Protein AF-A0A6B3LEG1-F1 (afdb_monomer_lite)

Organism: NCBI:txid2707525

Structure (mmCIF, N/CA/C/O backbone):
data_AF-A0A6B3LEG1-F1
#
_entry.id   AF-A0A6B3LEG1-F1
#
loop_
_atom_site.group_PDB
_atom_site.id
_atom_site.type_symbol
_atom_site.label_atom_id
_atom_site.label_alt_id
_atom_site.label_comp_id
_atom_site.label_asym_id
_atom_site.label_entity_id
_atom_site.label_seq_id
_atom_site.pdbx_PDB_ins_code
_atom_site.Cartn_x
_atom_site.Cartn_y
_atom_site.Cartn_z
_atom_site.occupancy
_atom_site.B_iso_or_equiv
_atom_site.auth_seq_id
_atom_site.auth_comp_id
_atom_site.auth_asym_id
_atom_site.auth_atom_id
_atom_site.pdbx_PDB_model_num
ATOM 1 N N . MET A 1 1 ? -17.564 -0.603 23.078 1.00 24.70 1 MET A N 1
ATOM 2 C CA . MET A 1 1 ? -16.308 -1.356 23.271 1.00 24.70 1 MET A CA 1
ATOM 3 C C . MET A 1 1 ? -15.482 -1.217 21.995 1.00 24.70 1 MET A C 1
ATOM 5 O O . MET A 1 1 ? -16.037 -1.462 20.935 1.00 24.70 1 MET A O 1
ATOM 9 N N . ALA A 1 2 ? -14.265 -0.684 22.156 1.00 23.17 2 ALA A N 1
ATOM 10 C CA . ALA A 1 2 ? -13.172 -0.312 21.238 1.00 23.17 2 ALA A CA 1
ATOM 11 C C . ALA A 1 2 ? -13.372 -0.297 19.695 1.00 23.17 2 ALA A C 1
ATOM 13 O O . ALA A 1 2 ? -13.801 -1.290 19.104 1.00 23.17 2 ALA A O 1
ATOM 14 N N . PRO A 1 3 ? -12.960 0.786 18.999 1.00 33.00 3 PRO A N 1
ATOM 15 C CA . PRO A 1 3 ? -12.887 0.799 17.546 1.00 33.00 3 PRO A CA 1
ATOM 16 C C . PRO A 1 3 ? -11.725 -0.098 17.107 1.00 33.00 3 PRO A C 1
ATOM 18 O O . PRO A 1 3 ? -10.575 0.294 17.226 1.00 33.00 3 PRO A O 1
ATOM 21 N N . LEU A 1 4 ? -12.012 -1.283 16.564 1.00 35.84 4 LEU A N 1
ATOM 22 C CA . LEU A 1 4 ? -10.986 -2.121 15.939 1.00 35.84 4 LEU A CA 1
ATOM 23 C C . LEU A 1 4 ? -10.338 -1.360 14.774 1.00 35.84 4 LEU A C 1
ATOM 25 O O . LEU A 1 4 ? -10.917 -1.251 13.687 1.00 35.84 4 LEU A O 1
ATOM 29 N N . THR A 1 5 ? -9.151 -0.806 15.006 1.00 48.00 5 THR A N 1
ATOM 30 C CA . THR A 1 5 ? -8.034 -0.971 14.078 1.00 48.00 5 THR A CA 1
ATOM 31 C C . THR A 1 5 ? -7.949 -2.458 13.739 1.00 48.00 5 THR A C 1
ATOM 33 O O . THR A 1 5 ? -8.239 -3.304 14.582 1.00 48.00 5 THR A O 1
ATOM 36 N N . ALA A 1 6 ? -7.757 -2.792 12.465 1.00 55.59 6 ALA A N 1
ATOM 37 C CA . ALA A 1 6 ? -7.879 -4.170 12.000 1.00 55.59 6 ALA A CA 1
ATOM 38 C C . ALA A 1 6 ? -6.916 -5.056 12.807 1.00 55.59 6 ALA A C 1
ATOM 40 O O 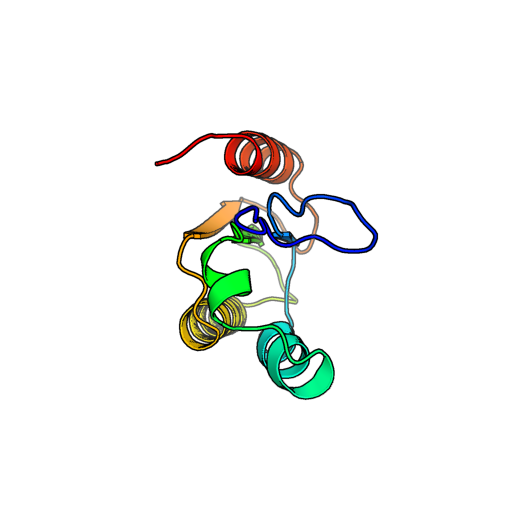. ALA A 1 6 ? -5.712 -4.900 12.648 1.00 55.59 6 ALA A O 1
ATOM 41 N N . SER A 1 7 ? -7.410 -5.907 13.711 1.00 54.69 7 SER A N 1
ATOM 42 C CA . SER A 1 7 ? -6.547 -6.820 14.457 1.00 54.69 7 SER A CA 1
ATOM 43 C C . SER A 1 7 ? -6.560 -8.202 13.814 1.00 54.69 7 SER A C 1
ATOM 45 O O . SER A 1 7 ? -7.616 -8.703 13.426 1.00 54.69 7 SER A O 1
ATOM 47 N N . ILE A 1 8 ? -5.378 -8.795 13.667 1.00 57.16 8 ILE A N 1
ATOM 48 C CA . ILE A 1 8 ? -5.179 -10.195 13.275 1.00 57.16 8 ILE A CA 1
ATOM 49 C C . ILE A 1 8 ? -4.409 -10.833 14.431 1.00 57.16 8 ILE A C 1
ATOM 51 O O . ILE A 1 8 ? -3.344 -10.328 14.778 1.00 57.16 8 ILE A O 1
ATOM 55 N N . ASP A 1 9 ? -4.954 -11.881 15.056 1.00 58.47 9 ASP A N 1
ATOM 56 C CA . ASP A 1 9 ? -4.351 -12.569 16.213 1.00 58.47 9 ASP A CA 1
ATOM 57 C C . ASP A 1 9 ? -3.841 -11.602 17.304 1.00 58.47 9 ASP A C 1
ATOM 59 O O . ASP A 1 9 ? -2.674 -11.630 17.694 1.00 58.47 9 ASP A O 1
ATOM 63 N N . ASP A 1 10 ? -4.706 -10.675 17.737 1.00 60.31 10 ASP A N 1
ATOM 64 C CA . ASP A 1 10 ? -4.425 -9.621 18.733 1.00 60.31 10 ASP A CA 1
ATOM 65 C C . ASP A 1 10 ? -3.343 -8.594 18.347 1.00 60.31 10 ASP A C 1
ATOM 67 O O . ASP A 1 10 ? -2.951 -7.751 19.156 1.00 60.31 10 ASP A O 1
ATOM 71 N N . ARG A 1 11 ? -2.889 -8.591 17.089 1.00 59.19 11 ARG A N 1
ATOM 72 C CA . ARG A 1 11 ? -1.941 -7.601 16.562 1.00 59.19 11 ARG A CA 1
ATOM 73 C C . ARG A 1 11 ? -2.656 -6.551 15.749 1.00 59.19 11 ARG A C 1
ATOM 75 O O . ARG A 1 11 ? -3.422 -6.867 14.847 1.00 59.19 11 ARG A O 1
ATOM 82 N N . GLU A 1 12 ? -2.349 -5.296 16.024 1.00 71.56 12 GLU A N 1
ATOM 83 C CA . GLU A 1 12 ? -2.898 -4.168 15.292 1.00 71.56 12 GLU A CA 1
ATOM 84 C C . GLU A 1 12 ? -2.230 -4.001 13.921 1.00 71.56 12 GLU A C 1
ATOM 86 O O . GLU A 1 12 ? -1.031 -3.736 13.815 1.00 71.56 12 GLU A O 1
ATOM 91 N N . VAL A 1 13 ? -3.016 -4.112 12.853 1.00 74.25 13 VAL A N 1
ATOM 92 C CA . VAL A 1 13 ? -2.548 -3.869 11.489 1.00 74.25 13 VAL A CA 1
ATOM 93 C C . VAL A 1 13 ? -2.540 -2.367 11.221 1.00 74.25 13 VAL A C 1
ATOM 95 O O . VAL A 1 13 ? -3.587 -1.725 11.127 1.00 74.25 13 VAL A O 1
ATOM 98 N N . ARG A 1 14 ? -1.333 -1.812 11.069 1.00 80.25 14 ARG A N 1
ATOM 99 C CA . ARG A 1 14 ? -1.099 -0.385 10.787 1.00 80.25 14 ARG A CA 1
ATOM 100 C C . ARG A 1 14 ? -1.067 -0.049 9.293 1.00 80.25 14 ARG A C 1
ATOM 102 O O . ARG A 1 14 ? -1.334 1.086 8.910 1.00 80.25 14 ARG A O 1
ATOM 109 N N . GLY A 1 15 ? -0.806 -1.037 8.442 1.00 83.75 15 GLY A N 1
ATOM 110 C CA . GLY A 1 15 ? -0.813 -0.867 6.995 1.00 83.75 15 GLY A CA 1
ATOM 111 C C . GLY A 1 15 ? -0.360 -2.114 6.244 1.00 83.75 15 GLY A C 1
ATOM 112 O O . GLY A 1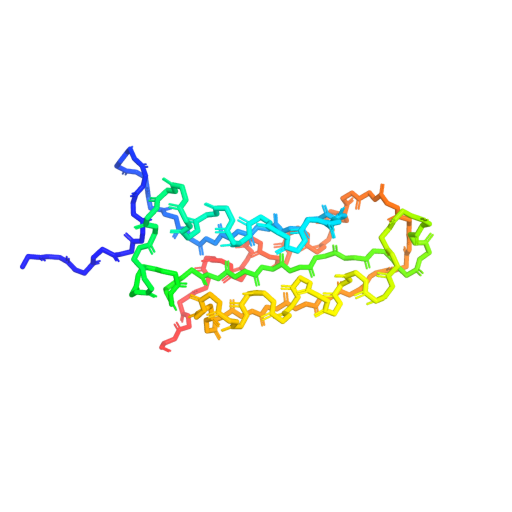 15 ? 0.041 -3.105 6.853 1.00 83.75 15 GLY A O 1
ATOM 113 N N . ALA A 1 16 ? -0.434 -2.049 4.918 1.00 85.69 16 ALA A N 1
ATOM 114 C CA . ALA A 1 16 ? 0.035 -3.070 3.992 1.00 85.69 16 ALA A CA 1
ATOM 115 C C . ALA A 1 16 ? 0.965 -2.435 2.951 1.00 85.69 16 ALA A C 1
ATOM 117 O O . ALA A 1 16 ? 0.607 -1.443 2.315 1.00 85.69 16 ALA A O 1
ATOM 118 N N . PHE A 1 17 ? 2.154 -3.008 2.772 1.00 86.50 17 PHE A N 1
ATOM 119 C CA . PHE A 1 17 ? 3.112 -2.601 1.745 1.00 86.50 17 PHE A CA 1
ATOM 120 C C . PHE A 1 17 ? 3.114 -3.627 0.614 1.00 86.50 17 PHE A C 1
ATOM 122 O O . PHE A 1 17 ? 3.379 -4.804 0.847 1.00 86.50 17 PHE A O 1
ATOM 129 N N . LEU A 1 18 ? 2.834 -3.176 -0.604 1.00 85.00 18 LEU A N 1
ATOM 130 C CA . LEU A 1 18 ? 2.800 -3.990 -1.812 1.00 85.00 18 LEU A CA 1
ATOM 131 C C . LEU A 1 18 ? 3.990 -3.604 -2.699 1.00 85.00 18 LEU A C 1
ATOM 133 O O . LEU A 1 18 ? 3.935 -2.608 -3.418 1.00 85.00 18 LEU A O 1
ATOM 137 N N . GLY A 1 19 ? 5.077 -4.373 -2.633 1.00 77.56 19 GLY A N 1
ATOM 138 C CA . GLY A 1 19 ? 6.253 -4.199 -3.493 1.00 77.56 19 GLY A CA 1
ATOM 139 C C . GLY A 1 19 ? 6.232 -5.182 -4.656 1.00 77.56 19 GLY A C 1
ATOM 140 O O . GLY A 1 19 ? 5.991 -6.365 -4.436 1.00 77.56 19 GLY A O 1
ATOM 141 N N . GLY A 1 20 ? 6.464 -4.706 -5.884 1.00 62.25 20 GLY A N 1
ATOM 142 C CA . GLY A 1 20 ? 6.486 -5.583 -7.064 1.00 62.25 20 GLY A CA 1
ATOM 143 C C . GLY A 1 20 ? 5.161 -6.321 -7.294 1.00 62.25 20 GLY A C 1
ATOM 144 O O . GLY A 1 20 ? 5.144 -7.428 -7.812 1.00 62.25 20 GLY A O 1
ATOM 145 N N . CYS A 1 21 ? 4.037 -5.746 -6.866 1.00 63.28 21 CYS A N 1
ATOM 146 C CA . CYS A 1 21 ? 2.761 -6.452 -6.864 1.00 63.28 21 CYS A CA 1
ATOM 147 C C . CYS A 1 21 ? 2.163 -6.538 -8.280 1.00 63.28 21 CYS A C 1
ATOM 149 O O . CYS A 1 21 ? 1.825 -5.524 -8.891 1.00 63.28 21 CYS A O 1
ATOM 151 N N . ASN A 1 22 ? 2.034 -7.761 -8.791 1.00 58.38 22 ASN A N 1
ATOM 152 C CA . ASN A 1 22 ? 1.330 -8.138 -10.024 1.00 58.38 22 ASN A CA 1
ATOM 153 C C . ASN A 1 22 ? -0.148 -8.507 -9.781 1.00 58.38 22 ASN A C 1
ATOM 155 O O . ASN A 1 22 ? -0.937 -8.552 -10.725 1.00 58.38 22 ASN A O 1
ATOM 159 N N . GLU A 1 23 ? -0.527 -8.770 -8.532 1.00 53.97 23 GLU A N 1
ATOM 160 C CA . GLU A 1 23 ? -1.814 -9.355 -8.157 1.00 53.97 23 GLU A CA 1
ATOM 161 C C . GLU A 1 23 ? -2.849 -8.271 -7.827 1.00 53.97 23 GLU A C 1
ATOM 163 O O . GLU A 1 23 ? -3.144 -7.980 -6.669 1.00 53.97 23 GLU A O 1
ATOM 168 N N . GLY A 1 24 ? -3.449 -7.679 -8.866 1.00 55.31 24 GLY A N 1
ATOM 169 C CA . GLY A 1 24 ? -4.685 -6.896 -8.704 1.00 55.31 24 GLY A CA 1
ATOM 170 C C . GLY A 1 24 ? -5.811 -7.713 -8.054 1.00 55.31 24 GLY A C 1
ATOM 171 O O . GLY A 1 24 ? -6.607 -7.168 -7.290 1.00 55.31 24 GLY A O 1
ATOM 172 N N . ASP A 1 25 ? -5.796 -9.028 -8.279 1.00 57.97 25 ASP A N 1
ATOM 173 C CA . ASP A 1 25 ? -6.783 -9.988 -7.783 1.00 57.97 25 ASP A CA 1
ATOM 174 C C . ASP A 1 25 ? -6.657 -10.248 -6.274 1.00 57.97 25 ASP A C 1
ATOM 176 O O . ASP A 1 25 ? -7.616 -10.703 -5.656 1.00 57.97 25 ASP A O 1
ATOM 180 N N . PHE A 1 26 ? -5.517 -9.917 -5.644 1.00 65.56 26 PHE A N 1
ATOM 181 C CA . PHE A 1 26 ? -5.311 -10.094 -4.198 1.00 65.56 26 PHE A CA 1
ATOM 182 C C . PHE A 1 26 ? -6.453 -9.478 -3.380 1.00 65.56 26 PHE A C 1
ATOM 184 O O . PHE A 1 26 ? -6.899 -10.050 -2.389 1.00 65.56 26 PHE A O 1
ATOM 191 N N . TRP A 1 27 ? -6.971 -8.327 -3.813 1.00 64.88 27 TRP A N 1
ATOM 192 C CA . TRP A 1 27 ? -8.068 -7.644 -3.130 1.00 64.88 27 TRP A CA 1
ATOM 193 C C . TRP A 1 27 ? -9.427 -8.297 -3.360 1.00 64.88 27 TRP A C 1
ATOM 195 O O . TRP A 1 27 ? -10.267 -8.280 -2.460 1.00 64.88 27 TRP A O 1
ATOM 205 N N . GLU A 1 28 ? -9.641 -8.887 -4.533 1.00 61.47 28 GLU A N 1
ATOM 206 C CA . GLU A 1 28 ? -10.838 -9.678 -4.807 1.00 61.47 28 GLU A CA 1
ATOM 207 C C . GLU A 1 28 ? -10.833 -10.950 -3.951 1.00 61.47 28 GLU A C 1
ATOM 209 O O . GLU A 1 28 ? -11.818 -11.204 -3.258 1.00 61.47 28 GLU A O 1
ATOM 214 N N . TYR A 1 29 ? -9.698 -11.655 -3.866 1.00 58.56 29 TYR A N 1
ATOM 215 C CA . TYR A 1 29 ? -9.508 -12.799 -2.965 1.00 58.56 29 TYR A CA 1
ATOM 216 C C . TYR A 1 29 ? -9.652 -12.410 -1.482 1.00 58.56 29 TYR A C 1
ATOM 218 O O . TYR A 1 29 ? -10.375 -13.064 -0.730 1.00 58.56 29 TYR A O 1
ATOM 226 N N . ALA A 1 30 ? -9.045 -11.301 -1.044 1.00 60.53 30 ALA A N 1
ATOM 227 C CA . ALA A 1 30 ? -9.167 -10.795 0.329 1.00 60.53 30 ALA A CA 1
ATOM 228 C C . ALA A 1 30 ? -10.626 -10.503 0.730 1.00 60.53 30 ALA A C 1
ATOM 230 O O . ALA A 1 30 ? -11.023 -10.685 1.885 1.00 60.53 30 ALA A O 1
AT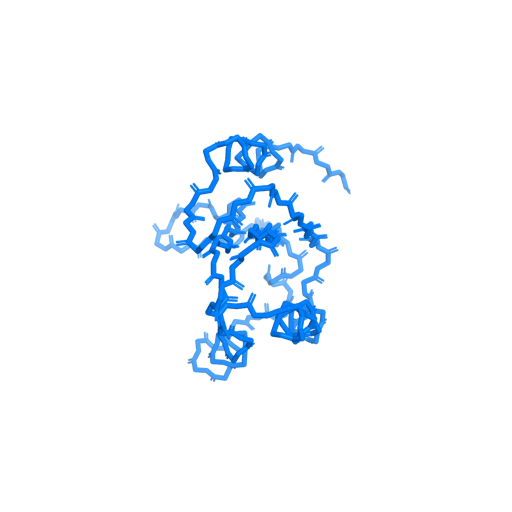OM 231 N N . MET A 1 31 ? -11.444 -10.051 -0.219 1.00 62.25 31 MET A N 1
ATOM 232 C CA . MET A 1 31 ? -12.856 -9.758 0.014 1.00 62.25 31 MET A CA 1
ATOM 233 C C . MET A 1 31 ? -13.737 -11.007 -0.077 1.00 62.25 31 MET A C 1
ATOM 235 O O . MET A 1 31 ? -14.622 -11.178 0.764 1.00 62.25 31 MET A O 1
ATOM 239 N N . ALA A 1 32 ? -13.509 -11.860 -1.077 1.00 62.56 32 ALA A N 1
ATOM 240 C CA . ALA A 1 32 ? -14.325 -13.039 -1.350 1.00 62.56 32 ALA A CA 1
ATOM 241 C C . ALA A 1 32 ? -14.061 -14.173 -0.349 1.00 62.56 32 ALA A C 1
ATOM 243 O O . ALA A 1 32 ? -15.006 -14.692 0.252 1.00 62.56 32 ALA A O 1
ATOM 244 N N . ASP A 1 33 ? -12.790 -14.492 -0.106 1.00 58.28 33 ASP A N 1
ATOM 245 C CA . ASP A 1 33 ? -12.403 -15.687 0.647 1.00 58.28 33 ASP A CA 1
ATOM 246 C C . ASP A 1 33 ? -12.230 -15.387 2.134 1.00 58.28 33 ASP A C 1
ATOM 248 O O . ASP A 1 33 ? -12.719 -16.124 2.991 1.00 58.28 33 ASP A O 1
ATOM 252 N N . PHE A 1 34 ? -11.613 -14.248 2.461 1.00 56.34 34 PHE A N 1
ATOM 253 C CA . PHE A 1 34 ? -11.369 -13.852 3.852 1.00 56.34 34 PHE A CA 1
ATOM 254 C C . PHE A 1 34 ? -12.498 -13.005 4.454 1.00 56.34 34 PHE A C 1
ATOM 256 O O . PHE A 1 34 ? -12.456 -12.672 5.641 1.00 56.34 34 PHE A O 1
ATOM 263 N N . ARG A 1 35 ? -13.527 -12.661 3.660 1.00 63.06 35 ARG A N 1
ATOM 264 C CA . ARG A 1 35 ? -14.698 -11.861 4.074 1.00 63.06 35 ARG A CA 1
ATOM 265 C C . ARG A 1 35 ? -14.313 -10.596 4.842 1.00 63.06 35 ARG A C 1
ATOM 267 O O . ARG A 1 35 ? -14.990 -10.204 5.803 1.00 63.06 35 ARG A O 1
ATOM 274 N N . ALA A 1 36 ? -13.221 -9.950 4.433 1.00 66.81 36 ALA A N 1
ATOM 275 C CA . ALA A 1 36 ? -12.766 -8.728 5.069 1.00 66.81 36 ALA A CA 1
ATOM 276 C C . ALA A 1 36 ? -13.896 -7.684 5.043 1.00 66.81 36 ALA A C 1
ATOM 278 O O . ALA A 1 36 ? -14.449 -7.337 3.998 1.00 66.81 36 ALA A O 1
ATOM 279 N N . LYS A 1 37 ? -14.284 -7.167 6.215 1.00 70.25 37 LYS A N 1
ATOM 280 C CA . LYS A 1 37 ? -15.326 -6.138 6.274 1.00 70.25 37 LYS A CA 1
ATOM 281 C C . LYS A 1 37 ? -14.787 -4.867 5.622 1.00 70.25 37 LYS A C 1
ATOM 283 O O . LYS A 1 37 ? -13.749 -4.350 6.027 1.00 70.25 37 LYS A O 1
ATOM 288 N N . LYS A 1 38 ? -15.555 -4.271 4.707 1.00 70.50 38 LYS A N 1
ATOM 289 C CA . LYS A 1 38 ? -15.224 -2.977 4.077 1.00 70.50 38 LYS A CA 1
ATOM 290 C C . LYS A 1 38 ? -14.887 -1.880 5.100 1.00 70.50 38 LYS A C 1
ATOM 292 O O . LYS A 1 38 ? -14.046 -1.027 4.845 1.00 70.50 38 LYS A O 1
ATOM 297 N N . ALA A 1 39 ? -15.521 -1.904 6.276 1.00 75.12 39 ALA A N 1
ATOM 298 C CA . ALA A 1 39 ? -15.223 -0.990 7.383 1.00 75.12 39 ALA A CA 1
ATOM 299 C C . ALA A 1 39 ? -13.804 -1.163 7.958 1.00 75.12 39 ALA A C 1
ATOM 301 O O . ALA A 1 39 ? -13.194 -0.176 8.358 1.00 75.12 39 ALA A O 1
ATOM 302 N N . THR A 1 40 ? -13.288 -2.392 7.975 1.00 73.31 40 THR A N 1
ATOM 303 C CA . THR A 1 40 ? -11.923 -2.728 8.391 1.00 73.31 40 THR A CA 1
ATOM 304 C C . THR A 1 40 ? -10.920 -2.215 7.364 1.00 73.31 40 THR A C 1
ATOM 306 O O . THR A 1 40 ? -10.008 -1.477 7.718 1.00 73.31 40 THR A O 1
ATOM 309 N N . LEU A 1 41 ? -11.148 -2.505 6.079 1.00 75.31 41 LEU A N 1
ATOM 310 C CA . LEU A 1 41 ? -10.264 -2.079 4.988 1.00 75.31 41 LEU A CA 1
ATOM 311 C C . LEU A 1 41 ? -10.127 -0.555 4.878 1.00 75.31 41 LEU A C 1
ATOM 313 O O . LEU A 1 41 ? -9.042 -0.046 4.623 1.00 75.31 41 LEU A O 1
ATOM 317 N N . ARG A 1 42 ? -11.193 0.202 5.162 1.00 80.31 42 ARG A N 1
ATOM 318 C CA . ARG A 1 42 ? -11.152 1.678 5.191 1.00 80.31 42 ARG A CA 1
ATOM 319 C C . ARG A 1 42 ? -10.122 2.256 6.167 1.00 80.31 42 ARG A C 1
ATOM 321 O O . ARG A 1 42 ? -9.727 3.405 5.987 1.00 80.31 42 ARG A O 1
ATOM 328 N N . LYS A 1 43 ? -9.742 1.501 7.20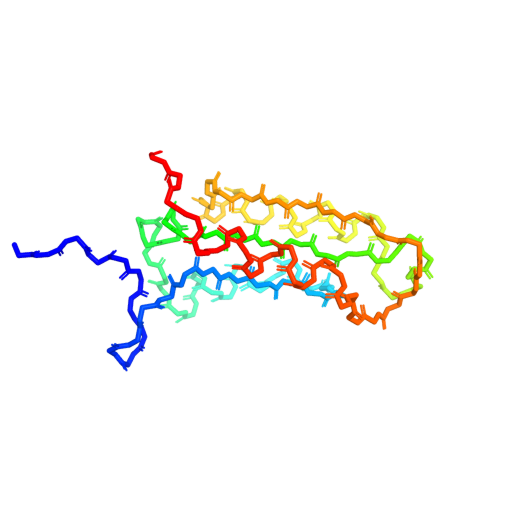1 1.00 78.38 43 LYS A N 1
ATOM 329 C CA . LYS A 1 43 ? -8.789 1.930 8.235 1.00 78.38 43 LYS A CA 1
ATOM 330 C C . LYS A 1 43 ? -7.345 1.558 7.909 1.00 78.38 43 LYS A C 1
ATOM 332 O O . LYS A 1 43 ? -6.445 2.045 8.578 1.00 78.38 43 LYS A O 1
ATOM 337 N N . ILE A 1 44 ? -7.127 0.696 6.919 1.00 82.44 44 ILE A N 1
ATOM 338 C CA . ILE A 1 44 ? -5.796 0.210 6.567 1.00 82.44 44 ILE A CA 1
ATOM 339 C C . ILE A 1 44 ? -5.169 1.180 5.566 1.00 82.44 44 ILE A C 1
ATOM 341 O O . ILE A 1 44 ? -5.779 1.537 4.556 1.00 82.44 44 ILE A O 1
ATOM 345 N N . LYS A 1 45 ? -3.935 1.586 5.860 1.00 88.88 45 LYS A N 1
ATOM 346 C CA . LYS A 1 45 ? -3.050 2.294 4.937 1.00 88.88 45 LYS A CA 1
ATOM 347 C C . LYS A 1 45 ? -2.429 1.294 3.969 1.00 88.88 45 LYS A C 1
ATOM 349 O O . LYS A 1 45 ? -1.853 0.303 4.403 1.00 88.88 45 LYS A O 1
ATOM 354 N N . VAL A 1 46 ? -2.535 1.533 2.669 1.00 88.25 46 VAL A N 1
ATOM 355 C CA . VAL A 1 46 ? -1.935 0.688 1.631 1.00 88.25 46 VAL A CA 1
ATOM 356 C C . VAL A 1 46 ? -0.899 1.501 0.880 1.00 88.25 46 VAL A C 1
ATOM 358 O O . VAL A 1 46 ? -1.212 2.564 0.347 1.00 88.25 46 VAL A O 1
ATOM 361 N N . PHE A 1 47 ? 0.331 1.002 0.843 1.00 90.00 47 PHE A N 1
ATOM 362 C CA . PHE A 1 47 ? 1.417 1.584 0.069 1.00 90.00 47 PHE A CA 1
ATOM 363 C C . PHE A 1 47 ? 1.759 0.652 -1.092 1.00 90.00 47 PHE A C 1
ATOM 365 O O . PHE A 1 47 ? 2.069 -0.514 -0.866 1.00 90.00 47 PHE A O 1
ATOM 372 N N . VAL A 1 48 ? 1.725 1.155 -2.321 1.00 88.50 48 VAL A N 1
ATOM 373 C CA . VAL A 1 48 ? 2.114 0.429 -3.534 1.00 88.50 48 VAL A CA 1
ATOM 374 C C . VAL A 1 48 ? 3.454 0.975 -4.008 1.00 88.50 48 VAL A C 1
ATOM 376 O O . VAL A 1 48 ? 3.578 2.164 -4.279 1.00 88.50 48 VAL A O 1
ATOM 379 N N . SER A 1 49 ? 4.460 0.109 -4.087 1.00 88.56 49 SER A N 1
ATOM 380 C CA . SER A 1 49 ? 5.825 0.434 -4.501 1.00 88.56 49 SER A CA 1
ATOM 381 C C . SER A 1 49 ? 6.164 -0.294 -5.796 1.00 88.56 49 SER A C 1
ATOM 383 O O . SER A 1 49 ? 5.876 -1.485 -5.958 1.00 88.56 49 SER A O 1
ATOM 385 N N . SER A 1 50 ? 6.739 0.430 -6.756 1.00 87.94 50 SER A N 1
ATOM 386 C CA . SER A 1 50 ? 6.838 -0.054 -8.132 1.00 87.94 50 SER A CA 1
ATOM 387 C C . SER A 1 50 ? 8.042 0.496 -8.908 1.00 87.94 50 SER A C 1
ATOM 389 O O . SER A 1 50 ? 8.166 1.699 -9.117 1.00 87.94 50 SER A O 1
ATOM 391 N N . GLY A 1 51 ? 8.917 -0.375 -9.411 1.00 89.06 51 GLY A N 1
ATOM 392 C CA . GLY A 1 51 ? 10.093 0.044 -10.184 1.00 89.06 51 GLY A CA 1
ATOM 393 C C . GLY A 1 51 ? 9.740 0.492 -11.606 1.00 89.06 51 GLY A C 1
ATOM 394 O O . GLY A 1 51 ? 9.064 -0.228 -12.329 1.00 89.06 51 GLY A O 1
ATOM 395 N N . THR A 1 52 ? 10.172 1.655 -12.081 1.00 88.31 52 THR A N 1
ATOM 396 C CA . THR A 1 52 ? 9.874 2.136 -13.451 1.00 88.31 52 THR A CA 1
ATOM 397 C C . THR A 1 52 ? 10.376 1.206 -14.562 1.00 88.31 52 THR A C 1
ATOM 399 O O . THR A 1 52 ? 9.775 1.167 -15.631 1.00 88.31 52 THR A O 1
ATOM 402 N N . ASN A 1 53 ? 11.411 0.409 -14.287 1.00 88.12 53 ASN A N 1
ATOM 403 C CA . ASN A 1 53 ? 12.032 -0.542 -15.212 1.00 88.12 53 ASN A CA 1
ATOM 404 C C . ASN A 1 53 ? 11.625 -2.001 -14.928 1.00 88.12 53 ASN A C 1
ATOM 406 O O . ASN A 1 53 ? 12.293 -2.941 -15.367 1.00 88.12 53 ASN A O 1
ATOM 410 N N . ASP A 1 54 ? 10.558 -2.209 -14.154 1.00 83.12 54 ASP A N 1
ATOM 411 C CA . ASP A 1 54 ? 10.008 -3.533 -13.878 1.00 83.12 54 ASP A CA 1
ATOM 412 C C . ASP A 1 54 ? 9.437 -4.159 -15.164 1.00 83.12 54 ASP A C 1
ATOM 414 O O . ASP A 1 54 ? 8.516 -3.631 -15.789 1.00 83.12 54 ASP A O 1
ATOM 418 N N . LYS A 1 55 ? 10.006 -5.301 -15.561 1.00 81.81 55 LYS A N 1
ATOM 419 C CA . LYS A 1 55 ? 9.588 -6.060 -16.749 1.00 81.81 55 LYS A CA 1
ATOM 420 C C . LYS A 1 55 ? 8.480 -7.078 -16.457 1.00 81.81 55 LYS A C 1
ATOM 422 O O . LYS A 1 55 ? 7.935 -7.647 -17.397 1.00 81.81 55 LYS A O 1
ATOM 427 N N . LEU A 1 56 ? 8.172 -7.320 -15.184 1.00 77.06 56 LEU A N 1
ATOM 428 C CA . LEU A 1 56 ? 7.147 -8.255 -14.720 1.00 77.06 56 LEU A CA 1
ATOM 429 C C . LEU A 1 56 ? 5.839 -7.522 -14.404 1.00 77.06 56 LEU A C 1
ATOM 431 O O . LEU A 1 56 ? 4.766 -7.980 -14.792 1.00 77.06 56 LEU A O 1
ATOM 435 N N . VAL A 1 57 ? 5.921 -6.352 -13.767 1.00 73.69 57 VAL A N 1
ATOM 436 C CA . VAL A 1 57 ? 4.760 -5.521 -13.419 1.00 73.69 57 VAL A CA 1
ATOM 437 C C . VAL A 1 57 ? 4.760 -4.247 -14.246 1.00 73.69 57 VAL A C 1
ATOM 439 O O . VAL A 1 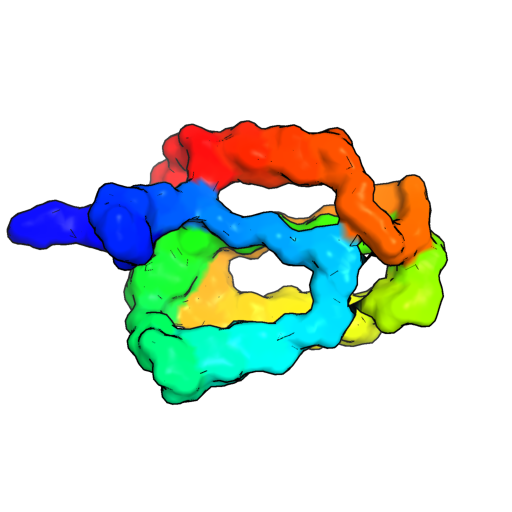57 ? 5.351 -3.230 -13.870 1.00 73.69 57 VAL A O 1
ATOM 442 N N . SER A 1 58 ? 4.048 -4.291 -15.372 1.00 76.31 58 SER A N 1
ATOM 443 C CA . SER A 1 58 ? 3.853 -3.120 -16.227 1.00 76.31 58 SER A CA 1
ATOM 444 C C . SER A 1 58 ? 3.001 -2.042 -15.542 1.00 76.31 58 SER A C 1
ATOM 446 O O . SER A 1 58 ? 2.253 -2.303 -14.596 1.00 76.31 58 SER A O 1
ATOM 448 N N . ALA A 1 59 ? 3.049 -0.818 -16.074 1.00 77.69 59 ALA A N 1
ATOM 449 C CA . ALA A 1 59 ? 2.205 0.284 -15.608 1.00 77.69 59 ALA A CA 1
ATOM 450 C C . ALA A 1 59 ? 0.699 -0.053 -15.643 1.00 77.69 59 ALA A C 1
ATOM 452 O O . ALA A 1 59 ? -0.052 0.373 -14.767 1.00 77.69 59 ALA A O 1
ATOM 453 N N . ALA A 1 60 ? 0.257 -0.870 -16.607 1.00 79.62 60 ALA A N 1
ATOM 454 C CA . ALA A 1 60 ? -1.136 -1.301 -16.703 1.00 79.62 60 ALA A CA 1
ATOM 455 C C . ALA A 1 60 ? -1.551 -2.208 -15.531 1.00 79.62 60 ALA A C 1
ATOM 457 O O . ALA A 1 60 ? -2.666 -2.082 -15.026 1.00 79.62 60 ALA A O 1
ATOM 458 N N . TYR A 1 61 ? -0.661 -3.088 -15.061 1.00 77.94 61 TYR A N 1
ATOM 459 C CA . TYR A 1 61 ? -0.929 -3.912 -13.878 1.00 77.94 61 TYR A CA 1
ATOM 460 C C . TYR A 1 61 ? -1.006 -3.069 -12.602 1.00 77.94 61 TYR A C 1
ATOM 462 O O . TYR A 1 61 ? -1.903 -3.283 -11.791 1.00 77.94 61 TYR A O 1
ATOM 470 N N . ARG A 1 62 ? -0.161 -2.041 -12.4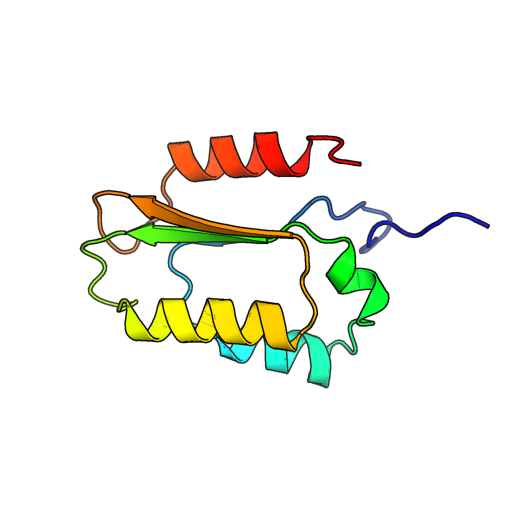64 1.00 76.75 62 ARG A N 1
ATOM 471 C CA . ARG A 1 62 ? -0.236 -1.099 -11.328 1.00 76.75 62 ARG A CA 1
ATOM 472 C C . ARG A 1 62 ? -1.575 -0.388 -11.270 1.00 76.75 62 ARG A C 1
ATOM 474 O O . ARG A 1 62 ? -2.210 -0.359 -10.222 1.00 76.75 62 ARG A O 1
ATOM 481 N N . ALA A 1 63 ? -2.040 0.111 -12.415 1.00 82.62 63 ALA A N 1
ATOM 482 C CA . ALA A 1 63 ? -3.343 0.757 -12.509 1.00 82.62 63 ALA A CA 1
ATOM 483 C C . ALA A 1 63 ? -4.487 -0.188 -12.095 1.00 82.62 63 ALA A C 1
ATOM 485 O O . ALA A 1 63 ? -5.428 0.245 -11.431 1.00 82.62 63 ALA A O 1
ATOM 486 N N . LYS A 1 64 ? -4.391 -1.486 -12.428 1.00 83.50 64 LYS A N 1
ATOM 487 C CA . LYS A 1 64 ? -5.355 -2.498 -11.968 1.00 83.50 64 LYS A CA 1
ATOM 488 C C . LYS A 1 64 ? -5.319 -2.686 -10.452 1.00 83.50 64 LYS A C 1
ATOM 490 O O . LYS A 1 64 ? -6.379 -2.684 -9.837 1.00 83.50 64 LYS A O 1
ATOM 495 N N . VAL A 1 65 ? -4.135 -2.791 -9.845 1.00 80.62 65 VAL A N 1
ATOM 496 C CA . VAL A 1 65 ? -3.988 -2.901 -8.381 1.00 80.62 65 VAL A CA 1
ATOM 497 C C . VAL A 1 65 ? -4.582 -1.675 -7.684 1.00 80.62 65 VAL A C 1
ATOM 499 O O . VAL A 1 65 ? -5.359 -1.813 -6.742 1.00 80.62 65 VAL A O 1
ATOM 502 N N . GLU A 1 66 ? -4.296 -0.467 -8.173 1.00 83.56 66 GLU A N 1
ATOM 503 C CA . GLU A 1 66 ? -4.875 0.760 -7.618 1.00 83.56 66 GLU A CA 1
ATOM 504 C C . GLU A 1 66 ? -6.403 0.802 -7.743 1.00 83.56 66 GLU A C 1
ATOM 506 O O . GLU A 1 66 ? -7.096 1.218 -6.808 1.00 83.56 66 GLU A O 1
ATOM 511 N N . ALA A 1 67 ? -6.943 0.371 -8.886 1.00 85.75 67 ALA A N 1
ATOM 512 C CA . ALA A 1 67 ? -8.383 0.273 -9.097 1.00 85.75 67 ALA A CA 1
ATOM 513 C C . ALA A 1 67 ? -9.021 -0.751 -8.145 1.00 85.75 67 ALA A C 1
ATOM 515 O O . ALA A 1 67 ? -10.050 -0.453 -7.537 1.00 85.75 67 ALA A O 1
ATOM 516 N N . ALA A 1 68 ? -8.382 -1.907 -7.951 1.00 82.44 68 ALA A N 1
ATOM 517 C CA . ALA A 1 68 ? -8.833 -2.950 -7.036 1.00 82.44 68 ALA A CA 1
ATOM 518 C C . ALA A 1 68 ? -8.827 -2.473 -5.572 1.00 82.44 68 ALA A C 1
ATOM 520 O O . ALA A 1 68 ? -9.835 -2.620 -4.879 1.00 82.44 68 ALA A O 1
ATOM 521 N N . CYS A 1 69 ? -7.765 -1.787 -5.123 1.00 81.88 69 CYS A N 1
ATOM 522 C CA . CYS A 1 69 ? -7.712 -1.137 -3.806 1.00 81.88 69 CYS A CA 1
ATOM 523 C C . CYS A 1 69 ? -8.915 -0.201 -3.593 1.00 81.88 69 CYS A C 1
ATOM 525 O O . CYS A 1 69 ? -9.601 -0.253 -2.565 1.00 81.88 69 CYS A O 1
ATOM 527 N N . LYS A 1 70 ? -9.200 0.656 -4.582 1.00 84.38 70 LYS A N 1
ATOM 528 C CA . LYS A 1 70 ? -10.323 1.605 -4.528 1.00 84.38 70 LYS A CA 1
ATOM 529 C C . LYS A 1 70 ? -11.671 0.877 -4.494 1.00 84.38 70 LYS A C 1
ATOM 531 O O . LYS A 1 70 ? -12.527 1.229 -3.680 1.00 84.38 70 LYS A O 1
ATOM 536 N N . ALA A 1 71 ? -11.852 -0.158 -5.315 1.00 83.56 71 ALA A N 1
ATOM 537 C CA . ALA A 1 71 ? -13.072 -0.966 -5.361 1.00 83.56 71 ALA A CA 1
ATOM 538 C C . ALA A 1 71 ? -13.339 -1.700 -4.030 1.00 83.56 71 ALA A C 1
ATOM 540 O O . ALA A 1 71 ? -14.463 -1.667 -3.513 1.00 83.56 71 ALA A O 1
ATOM 541 N N . ALA A 1 72 ? -12.289 -2.254 -3.413 1.00 78.00 72 ALA A N 1
ATOM 542 C CA . ALA A 1 72 ? -12.328 -2.879 -2.089 1.00 78.00 72 ALA A CA 1
ATOM 543 C C . ALA A 1 72 ? -12.671 -1.884 -0.959 1.00 78.00 72 ALA A C 1
ATOM 545 O O . ALA A 1 72 ? -13.124 -2.270 0.121 1.00 78.00 72 ALA A O 1
ATOM 546 N N . GLY A 1 73 ? -12.555 -0.578 -1.217 1.00 82.81 73 GLY A N 1
ATOM 547 C CA . GLY A 1 73 ? -12.911 0.484 -0.280 1.00 82.81 73 GLY A CA 1
ATOM 548 C C . GLY A 1 73 ? -11.756 0.969 0.589 1.00 82.81 73 GLY A C 1
ATOM 549 O O . GLY A 1 73 ? -12.022 1.595 1.620 1.00 82.81 73 GLY A O 1
ATOM 550 N N . ILE A 1 74 ? -10.510 0.710 0.180 1.00 85.44 74 ILE A N 1
ATOM 551 C CA . ILE A 1 74 ? -9.321 1.333 0.765 1.00 85.44 74 ILE A CA 1
ATOM 552 C C . ILE A 1 74 ? -9.418 2.846 0.556 1.00 85.44 74 ILE A C 1
ATOM 554 O O . ILE A 1 74 ? -9.623 3.321 -0.561 1.00 85.44 74 ILE A O 1
ATOM 558 N N . ARG A 1 75 ? -9.301 3.609 1.646 1.00 87.62 75 ARG A N 1
ATOM 559 C CA . ARG A 1 75 ? -9.342 5.083 1.615 1.00 87.62 75 ARG A CA 1
ATOM 560 C C . ARG A 1 75 ? -7.962 5.718 1.662 1.00 87.62 75 ARG A C 1
ATOM 562 O O . ARG A 1 75 ? -7.788 6.819 1.160 1.00 87.62 75 ARG A O 1
ATOM 569 N N . GLN A 1 76 ? -7.008 5.023 2.265 1.00 90.25 76 GLN A N 1
ATOM 570 C CA . GLN A 1 76 ? -5.651 5.503 2.462 1.00 90.25 76 GLN A CA 1
ATOM 571 C C . GLN A 1 76 ? -4.735 4.697 1.547 1.00 90.25 76 GLN A C 1
ATOM 573 O O . GLN A 1 76 ? -4.213 3.662 1.946 1.00 90.25 76 GLN A O 1
ATOM 578 N N . LEU A 1 77 ? -4.606 5.133 0.295 1.00 90.56 77 LEU A N 1
ATOM 579 C CA . LEU A 1 77 ? -3.764 4.496 -0.716 1.00 90.56 77 LEU A CA 1
ATOM 580 C C . LEU A 1 77 ? -2.675 5.477 -1.150 1.00 90.56 77 LEU A C 1
ATOM 582 O O . LEU A 1 77 ? -2.988 6.563 -1.635 1.00 90.56 77 LEU A O 1
ATOM 586 N N . ARG A 1 78 ? -1.414 5.071 -1.021 1.00 92.31 78 ARG A N 1
ATOM 587 C CA . ARG A 1 78 ? -0.252 5.776 -1.564 1.00 92.31 78 ARG A CA 1
ATOM 588 C C . ARG A 1 78 ? 0.402 4.874 -2.602 1.00 92.31 78 ARG A C 1
ATOM 590 O O . ARG A 1 78 ? 0.664 3.715 -2.312 1.00 92.31 78 ARG A O 1
ATOM 597 N N . SER A 1 79 ? 0.612 5.379 -3.811 1.00 89.94 79 SER A N 1
ATOM 598 C CA . SER A 1 79 ? 1.226 4.627 -4.908 1.00 89.94 79 SER A CA 1
ATOM 599 C C . SER A 1 79 ? 2.426 5.406 -5.409 1.00 89.94 79 SER A C 1
ATOM 601 O O . SER A 1 79 ? 2.295 6.580 -5.754 1.00 89.94 79 SER A O 1
ATOM 603 N N . GLU A 1 80 ? 3.596 4.778 -5.393 1.00 91.31 80 GLU A N 1
ATOM 604 C CA . GLU A 1 80 ? 4.850 5.417 -5.756 1.00 91.31 80 GLU A CA 1
ATOM 605 C C . GLU A 1 80 ? 5.702 4.551 -6.669 1.00 91.31 80 GLU A C 1
ATOM 607 O O . GLU A 1 80 ? 5.712 3.318 -6.609 1.00 91.31 80 GLU A O 1
ATOM 612 N N . THR A 1 81 ? 6.495 5.242 -7.484 1.00 90.50 81 THR A N 1
ATOM 613 C CA . THR A 1 81 ? 7.475 4.621 -8.363 1.00 90.50 81 THR A CA 1
ATOM 614 C C . THR A 1 81 ? 8.893 5.007 -7.992 1.00 90.50 81 THR A C 1
ATOM 616 O O . THR A 1 81 ? 9.132 6.132 -7.563 1.00 90.50 81 THR A O 1
ATOM 619 N N . TYR A 1 82 ? 9.837 4.097 -8.202 1.00 91.25 82 TYR A N 1
ATOM 620 C CA . TYR A 1 82 ? 11.269 4.360 -8.054 1.00 91.25 82 TYR A CA 1
ATOM 621 C C . TYR A 1 82 ? 12.020 3.921 -9.307 1.00 91.25 82 TYR A C 1
ATOM 623 O O . TYR A 1 82 ? 11.544 3.069 -10.057 1.00 91.25 82 TYR A O 1
ATOM 631 N N . ASP A 1 83 ? 13.210 4.477 -9.520 1.00 91.94 83 ASP A N 1
ATOM 632 C CA . ASP A 1 83 ? 14.083 4.034 -10.602 1.00 91.94 83 ASP A CA 1
ATOM 633 C C . ASP A 1 83 ? 14.685 2.659 -10.270 1.00 91.94 83 ASP A C 1
ATOM 635 O O . ASP A 1 83 ? 15.509 2.519 -9.364 1.00 91.94 83 ASP A O 1
ATOM 639 N N . GLY A 1 84 ? 14.201 1.610 -10.940 1.00 88.62 84 GLY A N 1
ATOM 640 C CA . GLY A 1 84 ? 14.622 0.232 -10.690 1.00 88.62 84 GLY A CA 1
ATOM 641 C C . GLY A 1 84 ? 13.672 -0.823 -11.258 1.00 88.62 84 GLY A C 1
ATOM 642 O O . GLY A 1 84 ? 12.672 -0.497 -11.893 1.00 88.62 84 GLY A O 1
ATOM 643 N N . GLY A 1 85 ? 14.018 -2.099 -11.065 1.00 86.56 85 GLY A N 1
ATOM 644 C CA . GLY A 1 85 ? 13.270 -3.255 -11.582 1.00 86.56 85 GLY A CA 1
ATOM 645 C C . GLY A 1 85 ? 12.313 -3.883 -10.563 1.00 86.56 85 GLY A C 1
ATOM 646 O O . GLY A 1 85 ? 11.869 -3.218 -9.631 1.00 86.56 85 GLY A O 1
ATOM 647 N N . HIS A 1 86 ? 12.036 -5.178 -10.725 1.00 84.44 86 HIS A N 1
ATOM 648 C CA . HIS A 1 86 ? 11.150 -5.961 -9.856 1.00 84.44 86 HIS A CA 1
ATOM 649 C C . HIS A 1 86 ? 11.837 -6.359 -8.543 1.00 84.44 86 HIS A C 1
ATOM 651 O O . HIS A 1 86 ? 12.355 -7.465 -8.398 1.00 84.44 86 HIS A O 1
ATOM 657 N N . GLN A 1 87 ? 11.921 -5.428 -7.602 1.00 83.19 87 GLN A N 1
ATOM 658 C CA . GLN A 1 87 ? 12.590 -5.647 -6.324 1.00 83.19 87 GLN A CA 1
ATOM 659 C C . GLN A 1 87 ? 11.955 -4.791 -5.237 1.00 83.19 87 GLN A C 1
ATOM 661 O O . GLN A 1 87 ? 11.188 -3.875 -5.511 1.00 83.19 87 GLN A O 1
ATOM 666 N N . LEU A 1 88 ? 12.272 -5.072 -3.981 1.00 82.31 88 LEU A N 1
ATOM 667 C CA . LEU A 1 88 ? 11.845 -4.202 -2.898 1.00 82.31 88 LEU A CA 1
ATOM 668 C C . LEU A 1 88 ? 12.738 -2.954 -2.866 1.00 82.31 88 LEU A C 1
ATOM 670 O O . LEU A 1 88 ? 13.963 -3.060 -2.825 1.00 82.31 88 LEU A O 1
ATOM 674 N N . ASN A 1 89 ? 12.135 -1.765 -2.854 1.00 90.69 89 ASN A N 1
ATOM 675 C CA . ASN A 1 89 ? 12.872 -0.526 -2.630 1.00 90.69 89 ASN A CA 1
ATOM 676 C C . ASN A 1 89 ? 12.939 -0.214 -1.127 1.00 90.69 89 ASN A C 1
ATOM 678 O O . ASN A 1 89 ? 11.921 0.073 -0.498 1.00 90.69 89 ASN A O 1
ATOM 682 N N . HIS A 1 90 ? 14.142 -0.258 -0.546 1.00 90.12 90 HIS A N 1
ATOM 683 C CA . HIS A 1 90 ? 14.332 -0.042 0.894 1.00 90.12 90 HIS A CA 1
ATOM 684 C C . HIS A 1 90 ? 13.913 1.354 1.365 1.00 90.12 90 HIS A C 1
ATOM 686 O O . HIS A 1 90 ? 13.405 1.489 2.477 1.00 90.12 90 HIS A O 1
ATOM 692 N N . GLN A 1 91 ? 14.113 2.384 0.538 1.00 92.94 91 GLN A N 1
ATOM 693 C CA . GLN A 1 91 ? 13.746 3.750 0.900 1.00 92.94 91 GLN A CA 1
ATOM 694 C C . GLN A 1 91 ? 12.223 3.890 0.971 1.00 92.94 91 GLN A C 1
ATOM 696 O O . GLN A 1 91 ? 11.700 4.301 1.999 1.00 92.94 91 GLN A O 1
ATOM 701 N N . GLN A 1 92 ? 11.506 3.425 -0.051 1.00 92.38 92 GLN A N 1
ATOM 702 C CA . GLN A 1 92 ? 10.044 3.441 -0.049 1.00 92.38 92 GLN A CA 1
ATOM 703 C C . GLN A 1 92 ? 9.442 2.535 1.028 1.00 92.38 92 GLN A C 1
ATOM 705 O O . GLN A 1 92 ? 8.416 2.887 1.599 1.00 92.38 92 GLN A O 1
ATOM 710 N N . LEU A 1 93 ? 10.073 1.402 1.361 1.00 89.19 93 LEU A N 1
ATOM 711 C CA . LEU A 1 93 ? 9.648 0.601 2.513 1.00 89.19 93 LEU A CA 1
ATOM 712 C C . LEU A 1 93 ? 9.773 1.404 3.813 1.00 89.19 93 LEU A C 1
ATOM 714 O O . LEU A 1 93 ? 8.853 1.404 4.627 1.00 89.19 93 LEU A O 1
ATOM 718 N N . LYS A 1 94 ? 10.890 2.112 4.009 1.00 92.94 94 LYS A N 1
ATOM 719 C CA . LYS A 1 94 ? 11.087 2.975 5.178 1.00 92.94 94 LYS A CA 1
ATOM 720 C C . LYS A 1 94 ? 10.038 4.090 5.229 1.00 92.94 94 LYS A C 1
ATOM 722 O O . LYS A 1 94 ? 9.448 4.312 6.284 1.00 92.94 94 LYS A O 1
ATOM 727 N N . ASP A 1 95 ? 9.767 4.734 4.099 1.00 92.75 95 ASP A N 1
ATOM 728 C CA . ASP A 1 95 ? 8.768 5.801 3.991 1.00 92.75 95 ASP A CA 1
ATOM 729 C C . ASP A 1 95 ? 7.352 5.275 4.267 1.00 92.75 95 ASP A C 1
ATOM 731 O O . ASP A 1 95 ? 6.573 5.913 4.979 1.00 92.75 95 ASP A O 1
ATOM 735 N N . ALA A 1 96 ? 7.036 4.073 3.782 1.00 90.19 96 ALA A N 1
ATOM 736 C CA . ALA A 1 96 ? 5.780 3.396 4.065 1.00 90.19 96 ALA A CA 1
ATOM 737 C C . ALA A 1 96 ? 5.628 3.060 5.552 1.00 90.19 96 ALA A C 1
ATOM 739 O O . ALA A 1 96 ? 4.570 3.312 6.118 1.00 90.19 96 ALA A O 1
ATOM 740 N N . LEU A 1 97 ? 6.676 2.548 6.207 1.00 89.69 97 LEU A N 1
ATOM 741 C CA . LEU A 1 97 ? 6.653 2.258 7.645 1.00 89.69 97 LEU A CA 1
ATOM 742 C C . LEU A 1 97 ? 6.425 3.525 8.477 1.00 89.69 97 LEU A C 1
ATOM 744 O O . LEU A 1 97 ? 5.599 3.513 9.388 1.00 89.69 97 LEU A O 1
ATOM 748 N N . ILE A 1 98 ? 7.106 4.626 8.142 1.00 92.50 98 ILE A N 1
ATOM 749 C CA . ILE A 1 98 ? 6.886 5.933 8.783 1.00 92.50 98 ILE A CA 1
ATOM 750 C C . ILE A 1 98 ? 5.429 6.366 8.599 1.00 92.50 98 ILE A C 1
ATOM 752 O O . ILE A 1 98 ? 4.774 6.782 9.554 1.00 92.50 98 ILE A O 1
ATOM 756 N N . TRP A 1 99 ? 4.898 6.225 7.385 1.00 91.75 99 TRP A N 1
ATOM 757 C CA . TRP A 1 99 ? 3.520 6.588 7.087 1.00 91.75 99 TRP A CA 1
ATOM 758 C C . TRP A 1 99 ? 2.493 5.691 7.789 1.00 91.75 99 TRP A C 1
ATOM 760 O O . TRP A 1 99 ? 1.478 6.191 8.262 1.00 91.75 99 TRP A O 1
ATOM 770 N N . PHE A 1 100 ? 2.731 4.387 7.932 1.00 88.12 100 PHE A N 1
ATOM 771 C CA . PHE A 1 100 ? 1.833 3.489 8.672 1.00 88.12 100 PHE A CA 1
ATOM 772 C C . PHE A 1 100 ? 1.737 3.845 10.155 1.00 88.12 100 PHE A C 1
ATOM 774 O O . PHE A 1 100 ? 0.683 3.669 10.764 1.00 88.12 100 PHE A O 1
ATOM 781 N N . LEU A 1 101 ? 2.826 4.360 10.724 1.00 86.69 101 LEU A N 1
ATOM 782 C CA . LEU A 1 101 ? 2.894 4.785 12.118 1.00 86.69 101 LEU A CA 1
ATOM 783 C C . LEU A 1 101 ? 2.386 6.214 12.341 1.00 86.69 101 LEU A C 1
ATOM 785 O O . LEU A 1 101 ? 2.176 6.591 13.492 1.00 86.69 101 LEU A O 1
ATOM 789 N N . SER A 1 102 ? 2.173 7.009 11.285 1.00 85.62 102 SER A N 1
ATOM 790 C CA . SER A 1 102 ? 1.639 8.361 11.449 1.00 85.62 102 SER A CA 1
ATOM 791 C C . SER A 1 102 ? 0.173 8.328 11.888 1.00 85.62 102 SER A C 1
ATOM 793 O O . SER A 1 102 ? -0.649 7.578 11.350 1.00 85.62 102 SER A O 1
ATOM 795 N N . GLU A 1 103 ? -0.168 9.178 12.852 1.00 66.81 103 GLU A N 1
ATOM 796 C CA . GLU A 1 103 ? -1.551 9.468 13.222 1.00 66.81 103 GLU A CA 1
ATOM 797 C C . GLU A 1 103 ? -2.095 10.544 12.277 1.00 66.81 103 GLU A C 1
ATOM 799 O O . GLU A 1 103 ? -2.128 11.723 12.609 1.00 66.81 103 GLU A O 1
ATOM 804 N N . GLU A 1 104 ? -2.466 10.164 11.055 1.00 58.09 104 GLU A N 1
ATOM 805 C CA . GLU A 1 104 ? -3.296 11.053 10.233 1.00 58.09 104 GLU A CA 1
ATOM 806 C C . GLU A 1 104 ? -4.774 10.823 10.573 1.00 58.09 104 GLU A C 1
ATOM 808 O O . GLU A 1 104 ? -5.234 9.679 10.644 1.00 58.09 104 GLU A O 1
ATOM 813 N N . SER A 1 105 ? -5.432 11.950 10.873 1.00 44.09 105 SER A N 1
ATOM 814 C CA . SER A 1 105 ? -6.720 12.156 11.555 1.00 44.09 105 SER A CA 1
ATOM 815 C C . SER A 1 105 ? -7.968 11.755 10.768 1.00 44.09 105 SER A C 1
ATOM 817 O O . SER A 1 105 ? -7.950 11.821 9.519 1.00 44.09 105 SER A O 1
#

Radius of gyration: 14.03 Å; chains: 1; bounding box: 31×28×40 Å

pLDDT: mean 75.84, std 15.55, range [23.17, 92.94]

Secondary structure (DSSP, 8-state):
------EETTEE--EEEEES---TTHHHHHHHTS---HHHHTT-EEEEEEETT-SSS-HHHHHHHHHHHHHHT--EEEEEEESSSSS--HHHHHHHHHHHHS---

Foldseek 3Di:
DDDDQPDDPNDHALAEEAALDLPLCVLVCCCVVVVDDLSNQCRHAYEYEEAPAEPSQDPVSVVSNVVSSVVSNHPHYHYDYDHDYRDDDPVSVVVVVVVSPDPDD

InterPro domains:
  IPR029058 Alpha/Beta hydrolase fold [G3DSA:3.40.50.1820] (9-101)
  IPR029058 Alpha/Beta hydrolase fold [SSF53474] (35-101)

Sequence (105 aa):
MAPLTASIDDREVRGAFLGGCNEGDFWEYAMADFRAKKATLRKIKVFVSSGTNDKLVSAAYRAKVEAACKAAGIRQLRSETYDGGHQLNHQQLKDALIWFLSEES